Protein AF-A0A3P6PFR0-F1 (afdb_monomer_lite)

Sequence (116 aa):
MKYTEALLLDELKSSHPIEVEVNNAQEVEEILDAVSYQKGSCVIRMLHDYMGASVSLFQAGLKVYFEKFKYSNARTEDLWAALETTGIVPMDEADRLSRVLCSSHSHTRRKLQHWC

pLDDT: mean 75.74, std 18.88, range [23.94, 96.12]

InterPro domains:
  IPR014782 Peptidase M1, membrane alanine aminopeptidase [PF01433] (4-85)
  IPR027268 Peptidase M4/M1, CTD superfamily [G3DSA:1.10.390.10] (1-115)
  IPR050344 Peptidase M1 family aminopeptidases [PTHR11533] (3-104)

Secondary structure (DSSP, 8-state):
---HHHHHHHTSTT---SS----STTHHHHHSSHIIIIIHHHHHHHHHHHT-S-HHHHHHHHHHHHHHHTTS---HHHHHHHHHTTS---HHHHHHHHHHHS-S--------S---

Organism: Taenia asiatica (NCBI:txid60517)

Radius of gyration: 15.76 Å; chains: 1; bounding box: 35×45×36 Å

Structure (mmCIF, N/CA/C/O backbone):
data_AF-A0A3P6PFR0-F1
#
_entry.id   AF-A0A3P6PFR0-F1
#
loop_
_atom_site.group_PDB
_atom_site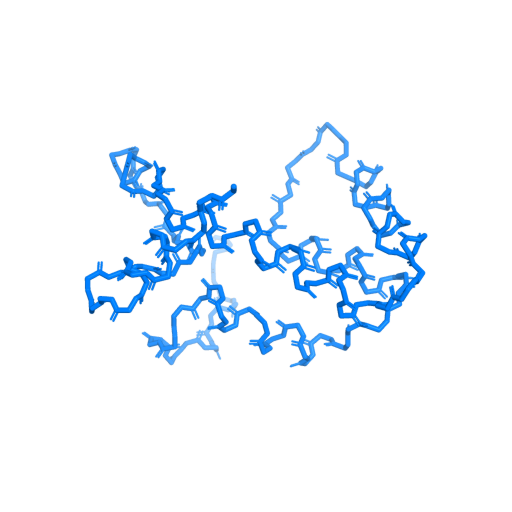.id
_atom_site.type_symbol
_atom_site.label_atom_id
_atom_site.label_alt_id
_atom_site.label_comp_id
_atom_site.label_asym_id
_atom_site.label_entity_id
_atom_site.label_seq_id
_atom_site.pdbx_PDB_ins_code
_atom_site.Cartn_x
_atom_site.Cartn_y
_atom_site.Cartn_z
_atom_site.occupancy
_atom_site.B_iso_or_equiv
_atom_site.auth_seq_id
_atom_site.auth_comp_id
_atom_site.auth_asym_id
_atom_site.auth_atom_id
_atom_site.pdbx_PDB_model_num
ATOM 1 N N . MET A 1 1 ? -0.381 -19.235 7.510 1.00 50.03 1 MET A N 1
ATOM 2 C CA . MET A 1 1 ? -0.677 -17.865 7.039 1.00 50.03 1 MET A CA 1
ATOM 3 C C . MET A 1 1 ? -2.124 -17.565 7.423 1.00 50.03 1 MET A C 1
ATOM 5 O O . MET A 1 1 ? -2.992 -18.331 7.030 1.00 50.03 1 MET A O 1
ATOM 9 N N . LYS A 1 2 ? -2.368 -16.589 8.307 1.00 62.19 2 LYS A N 1
ATOM 10 C CA . LYS A 1 2 ? -3.688 -16.297 8.899 1.00 62.19 2 LYS A CA 1
ATOM 11 C C . LYS A 1 2 ? -4.305 -15.087 8.175 1.00 62.19 2 LYS A C 1
ATOM 13 O O . LYS A 1 2 ? -4.008 -13.972 8.560 1.00 62.19 2 LYS A O 1
ATOM 18 N N . TYR A 1 3 ? -5.079 -15.292 7.106 1.00 68.19 3 TYR A N 1
ATOM 19 C CA . TYR A 1 3 ? -5.824 -14.202 6.426 1.00 68.19 3 TYR A CA 1
ATOM 20 C C . TYR A 1 3 ? -7.320 -14.209 6.764 1.00 68.19 3 TYR A C 1
ATOM 22 O O . TYR A 1 3 ? -8.064 -13.313 6.381 1.00 68.19 3 TYR A O 1
ATOM 30 N N . THR A 1 4 ? -7.773 -15.262 7.443 1.00 78.56 4 THR A N 1
ATOM 31 C CA . THR A 1 4 ? -9.165 -15.461 7.846 1.00 78.56 4 THR A CA 1
ATOM 32 C C . THR A 1 4 ? -9.644 -14.396 8.820 1.00 78.56 4 THR A C 1
ATOM 34 O O . THR A 1 4 ? -10.813 -14.051 8.795 1.00 78.56 4 THR A O 1
ATOM 37 N N . GLU A 1 5 ? -8.755 -13.849 9.645 1.00 86.12 5 GLU A N 1
ATOM 38 C CA . GLU A 1 5 ? -9.087 -12.796 10.606 1.00 86.12 5 GLU A CA 1
ATOM 39 C C . GLU A 1 5 ? -9.525 -11.506 9.907 1.00 86.12 5 GLU A C 1
ATOM 41 O O . GLU A 1 5 ? -10.609 -11.009 10.192 1.00 86.12 5 GLU A O 1
ATOM 46 N N . ALA A 1 6 ? -8.761 -11.018 8.926 1.00 86.44 6 ALA A N 1
ATOM 47 C CA . ALA A 1 6 ? -9.174 -9.840 8.167 1.00 86.44 6 ALA A CA 1
ATOM 48 C C . ALA A 1 6 ? -10.447 -10.053 7.349 1.00 86.44 6 ALA A C 1
ATOM 50 O O . ALA A 1 6 ? -11.229 -9.123 7.233 1.00 86.44 6 ALA A O 1
ATOM 51 N N . LEU A 1 7 ? -10.699 -11.257 6.825 1.00 86.94 7 LEU A N 1
ATOM 52 C CA . LEU A 1 7 ? -11.972 -11.546 6.152 1.00 86.94 7 LEU A CA 1
ATOM 53 C C . LEU A 1 7 ? -13.164 -11.454 7.117 1.00 86.94 7 LEU A C 1
ATOM 55 O O . LEU A 1 7 ? -14.197 -10.906 6.750 1.00 86.94 7 LEU A O 1
ATOM 59 N N . LEU A 1 8 ? -13.010 -11.956 8.347 1.00 89.19 8 LEU A N 1
ATOM 60 C CA . LEU A 1 8 ? -14.055 -11.884 9.372 1.00 89.19 8 LEU A CA 1
ATOM 61 C C . LEU A 1 8 ? -14.285 -10.451 9.865 1.00 89.19 8 LEU A C 1
ATOM 63 O O . LEU A 1 8 ? -15.426 -10.063 10.093 1.00 89.19 8 LEU A O 1
ATOM 67 N N . LEU A 1 9 ? -13.216 -9.667 10.032 1.00 87.81 9 LEU A N 1
ATOM 68 C CA . LEU A 1 9 ? -13.319 -8.261 10.428 1.00 87.81 9 LEU A CA 1
ATOM 69 C C . LEU A 1 9 ? -13.926 -7.404 9.315 1.00 87.81 9 LEU A C 1
ATOM 71 O O . LEU A 1 9 ? -14.757 -6.546 9.600 1.00 87.81 9 LEU A O 1
ATOM 75 N N . ASP A 1 10 ? -13.569 -7.674 8.058 1.00 88.38 10 ASP A N 1
ATOM 76 C CA . ASP A 1 10 ? -14.049 -6.919 6.900 1.00 88.38 10 ASP A CA 1
ATOM 77 C C . ASP A 1 10 ? -15.534 -7.158 6.583 1.00 88.38 10 ASP A C 1
ATOM 79 O O . ASP A 1 10 ? -16.186 -6.297 5.997 1.00 88.38 10 ASP A O 1
ATOM 83 N N . GLU A 1 11 ? -16.099 -8.295 7.004 1.00 88.81 11 GLU A N 1
ATOM 84 C CA . GLU A 1 11 ? -17.539 -8.574 6.892 1.00 88.81 11 GLU A CA 1
ATOM 85 C C . GLU A 1 11 ? -18.390 -7.684 7.823 1.00 88.81 11 GLU A C 1
ATOM 87 O O . GLU A 1 11 ? -19.580 -7.456 7.575 1.00 88.81 11 GLU A O 1
ATOM 92 N N . LEU A 1 12 ? -17.808 -7.156 8.905 1.00 88.31 12 LEU A N 1
ATOM 93 C CA . LEU A 1 12 ? -18.542 -6.361 9.887 1.00 88.31 12 LEU A CA 1
ATOM 94 C C . LEU A 1 12 ? -18.889 -4.970 9.343 1.00 88.31 12 LEU A C 1
ATOM 96 O O . LEU A 1 12 ? -18.078 -4.286 8.729 1.00 88.31 12 LEU A O 1
ATOM 100 N N . LYS A 1 13 ? -20.082 -4.469 9.692 1.00 86.38 13 LYS A N 1
ATOM 101 C CA . LYS A 1 13 ? -20.497 -3.086 9.372 1.00 86.38 13 LYS A CA 1
ATOM 102 C C . LYS A 1 13 ? -19.626 -2.011 10.027 1.00 86.38 13 LYS A C 1
ATOM 104 O O . LYS A 1 13 ? -19.684 -0.860 9.615 1.00 86.38 13 LYS A O 1
ATOM 109 N N . SER A 1 14 ? -18.898 -2.381 11.075 1.00 86.44 14 SER A N 1
ATOM 110 C CA . SER A 1 14 ? -17.935 -1.528 11.769 1.00 86.44 14 SER A CA 1
ATOM 111 C C . SER A 1 14 ? -16.547 -1.545 11.125 1.00 86.44 14 SER A C 1
ATOM 113 O O . SER A 1 14 ? -15.656 -0.887 11.648 1.00 86.44 14 SER A O 1
ATOM 115 N N . SER A 1 15 ? -16.345 -2.314 10.047 1.00 88.75 15 SER A N 1
ATOM 116 C CA . SER A 1 15 ? -15.110 -2.285 9.263 1.00 88.75 15 SER A CA 1
ATOM 117 C C . SER A 1 15 ? -14.899 -0.911 8.615 1.00 88.75 15 SER A C 1
ATOM 119 O O . SER A 1 15 ? -15.817 -0.091 8.520 1.00 88.75 15 SER A O 1
ATOM 121 N N . HIS A 1 16 ? -13.688 -0.685 8.119 1.00 87.75 16 HIS A N 1
ATOM 122 C CA . HIS A 1 16 ? -13.300 0.510 7.386 1.00 87.75 16 HIS A CA 1
ATOM 123 C C . HIS A 1 16 ? -12.671 0.148 6.025 1.00 87.75 16 HIS A C 1
ATOM 125 O O . HIS A 1 16 ? -12.220 -0.982 5.811 1.00 87.75 16 HIS A O 1
ATOM 131 N N . PRO A 1 17 ? -12.647 1.086 5.061 1.00 87.50 17 PRO A N 1
ATOM 132 C CA . PRO A 1 17 ? -11.865 0.907 3.842 1.00 87.50 17 PRO A CA 1
ATOM 133 C C . PRO A 1 17 ? -10.367 0.770 4.139 1.00 87.50 17 PRO A C 1
ATOM 135 O O . PRO A 1 17 ? -9.893 1.280 5.142 1.00 87.50 17 PRO A O 1
ATOM 138 N N . ILE A 1 18 ? -9.597 0.148 3.245 1.00 87.06 18 ILE A N 1
ATOM 139 C CA . ILE A 1 18 ? -8.129 0.087 3.387 1.00 87.06 18 ILE A CA 1
ATOM 140 C C . ILE A 1 18 ? -7.509 1.485 3.240 1.00 87.06 18 ILE A C 1
ATOM 142 O O . ILE A 1 18 ? -6.541 1.806 3.922 1.00 87.06 18 ILE A O 1
ATOM 146 N N . GLU A 1 19 ? -8.060 2.318 2.354 1.00 85.44 19 GLU A N 1
ATOM 147 C CA . GLU A 1 19 ? -7.646 3.713 2.195 1.00 85.44 19 GLU A CA 1
ATOM 148 C C . GLU A 1 19 ? -8.585 4.627 2.990 1.00 85.44 19 GLU A C 1
ATOM 150 O O . GLU A 1 19 ? -9.772 4.739 2.677 1.00 85.44 19 GLU A O 1
ATOM 155 N N . VAL A 1 20 ? -8.050 5.265 4.034 1.00 86.25 20 VAL A N 1
ATOM 156 C CA . VAL A 1 20 ? -8.792 6.142 4.949 1.00 86.25 20 VAL A CA 1
ATOM 157 C C . VAL A 1 20 ? -8.096 7.497 5.025 1.00 86.25 20 VAL A C 1
ATOM 159 O O . VAL A 1 20 ? -6.875 7.569 5.170 1.00 86.25 20 VAL A O 1
ATOM 162 N N . GLU A 1 21 ? -8.872 8.577 4.940 1.00 85.75 21 GLU A N 1
ATOM 163 C CA . GLU A 1 21 ? -8.372 9.924 5.214 1.00 85.75 21 GLU A CA 1
ATOM 164 C C . GLU A 1 21 ? -8.139 10.092 6.719 1.00 85.75 21 GLU A C 1
ATOM 166 O O . GLU A 1 21 ? -9.070 9.978 7.513 1.00 85.75 21 GLU A O 1
ATOM 171 N N . VAL A 1 22 ? -6.895 10.383 7.098 1.00 85.44 22 VAL A N 1
ATOM 172 C CA . VAL A 1 22 ? -6.493 10.619 8.488 1.00 85.44 22 VAL A CA 1
ATOM 173 C C . VAL A 1 22 ? -6.372 12.118 8.715 1.00 85.44 22 VAL A C 1
ATOM 175 O O . VAL A 1 22 ? -5.522 12.777 8.113 1.00 85.44 22 VAL A O 1
ATOM 178 N N . ASN A 1 23 ? -7.202 12.658 9.600 1.00 86.81 23 ASN A N 1
ATOM 179 C CA . ASN A 1 23 ? -7.191 14.078 9.950 1.00 86.81 23 ASN A CA 1
ATOM 180 C C . ASN A 1 23 ? -6.386 14.339 11.225 1.00 86.81 23 ASN A C 1
ATOM 182 O O . ASN A 1 23 ? -5.795 15.408 11.380 1.00 86.81 23 ASN A O 1
ATOM 186 N N . ASN A 1 24 ? -6.340 13.354 12.127 1.00 87.50 24 ASN A N 1
ATOM 187 C CA . ASN A 1 24 ? -5.745 13.484 13.453 1.00 87.50 24 ASN A CA 1
ATOM 188 C C . ASN A 1 24 ? -4.791 12.323 13.756 1.00 87.50 24 ASN A C 1
ATOM 190 O O . ASN A 1 24 ? -5.019 11.191 13.344 1.00 87.50 24 ASN A O 1
ATOM 194 N N . ALA A 1 25 ? -3.747 12.569 14.554 1.00 84.81 25 ALA A N 1
ATOM 195 C CA . ALA A 1 25 ? -2.746 11.545 14.880 1.00 84.81 25 ALA A CA 1
ATOM 196 C C . ALA A 1 25 ? -3.323 10.322 15.620 1.00 84.81 25 ALA A C 1
ATOM 198 O O . ALA A 1 25 ? -2.777 9.232 15.507 1.00 84.81 25 ALA A O 1
ATOM 199 N N . GLN A 1 26 ? -4.427 10.488 16.352 1.00 84.56 26 GLN A N 1
ATOM 200 C CA . GLN A 1 26 ? -5.084 9.397 17.074 1.00 84.56 26 GLN A CA 1
ATOM 201 C C . GLN A 1 26 ? -5.757 8.387 16.130 1.00 84.56 26 GLN A C 1
ATOM 203 O O . GLN A 1 26 ? -5.736 7.192 16.400 1.00 84.56 26 GLN A O 1
ATOM 208 N N . GLU A 1 27 ? -6.277 8.845 14.988 1.00 83.00 27 GLU A N 1
ATOM 209 C CA . GLU A 1 27 ? -6.903 7.984 13.970 1.00 83.00 27 GLU A CA 1
ATOM 210 C C . GLU A 1 27 ? -5.876 7.031 13.328 1.00 83.00 27 GLU A C 1
ATOM 212 O O . GLU A 1 27 ? -6.240 5.982 12.803 1.00 83.00 27 GLU A O 1
ATOM 217 N N . VAL A 1 28 ? -4.575 7.347 13.422 1.00 84.25 28 VAL A N 1
ATOM 218 C CA . VAL A 1 28 ? -3.497 6.462 12.952 1.00 84.25 28 VAL A CA 1
ATOM 219 C C . VAL A 1 28 ? -3.500 5.138 13.714 1.00 84.25 28 VAL A C 1
ATOM 221 O O . VAL A 1 28 ? -3.283 4.092 13.114 1.00 84.25 28 VAL A O 1
ATOM 224 N N . GLU A 1 29 ? -3.757 5.154 15.023 1.00 85.69 29 GLU A N 1
ATOM 225 C CA . GLU A 1 29 ? -3.777 3.923 15.823 1.00 85.69 29 GLU A CA 1
ATOM 226 C C . GLU A 1 29 ? -4.940 3.005 15.428 1.00 85.69 29 GLU A C 1
ATOM 228 O O . GLU A 1 29 ? -4.814 1.786 15.515 1.00 85.69 29 GLU A O 1
ATOM 233 N N . GLU A 1 30 ? -6.041 3.580 14.939 1.00 83.31 30 GLU A N 1
ATOM 234 C CA . GLU A 1 30 ? -7.232 2.840 14.515 1.00 83.31 30 GLU A CA 1
ATOM 235 C C . GLU A 1 30 ? -7.026 2.137 13.168 1.00 83.31 30 GLU A C 1
ATOM 237 O O . GLU A 1 30 ? -7.497 1.017 12.988 1.00 83.31 30 GLU A O 1
ATOM 242 N N . ILE A 1 31 ? -6.280 2.748 12.241 1.00 86.44 31 ILE A N 1
ATOM 243 C CA . ILE A 1 31 ? -6.006 2.160 10.919 1.00 86.44 31 ILE A CA 1
ATOM 244 C C . ILE A 1 31 ? -4.849 1.150 10.927 1.00 86.44 31 ILE A C 1
ATOM 246 O O . ILE A 1 31 ? -4.656 0.432 9.945 1.00 86.44 31 ILE A O 1
ATOM 250 N N . LEU A 1 32 ? -4.046 1.086 11.994 1.00 87.38 32 LEU A N 1
ATOM 251 C CA . LEU A 1 32 ? -2.923 0.147 12.130 1.00 87.38 32 LEU A CA 1
ATOM 252 C C . LEU A 1 32 ? -3.396 -1.238 12.599 1.00 87.38 32 LEU A C 1
ATOM 254 O O . LEU A 1 32 ? -2.930 -1.776 13.604 1.00 87.38 32 LEU A O 1
ATOM 258 N N . ASP A 1 33 ? -4.319 -1.831 11.849 1.00 88.06 33 ASP A N 1
ATOM 259 C CA . ASP A 1 33 ? -5.061 -3.019 12.248 1.00 88.06 33 ASP A CA 1
ATOM 260 C C . ASP A 1 33 ? -4.878 -4.210 11.278 1.00 88.06 33 ASP A C 1
ATOM 262 O O . ASP A 1 33 ? -4.104 -4.188 10.311 1.00 88.06 33 ASP A O 1
ATOM 266 N N . ALA A 1 34 ? -5.584 -5.310 11.555 1.00 85.94 34 ALA A N 1
ATOM 267 C CA . ALA A 1 34 ? -5.525 -6.503 10.718 1.00 85.94 34 ALA A CA 1
ATOM 268 C C . ALA A 1 34 ? -6.153 -6.285 9.331 1.00 85.94 34 ALA A C 1
ATOM 270 O O . ALA A 1 34 ? -5.682 -6.908 8.373 1.00 85.94 34 ALA A O 1
ATOM 271 N N . VAL A 1 35 ? -7.163 -5.416 9.190 1.00 87.00 35 VAL A N 1
ATOM 272 C CA . VAL A 1 35 ? -7.765 -5.097 7.889 1.00 87.00 35 VAL A CA 1
ATOM 273 C C . VAL A 1 35 ? -6.717 -4.436 6.995 1.00 87.00 35 VAL A C 1
ATOM 275 O O . VAL A 1 35 ? -6.410 -4.979 5.932 1.00 87.00 35 VAL A O 1
ATOM 278 N N . SER A 1 36 ? -6.066 -3.361 7.438 1.00 89.19 36 SER A N 1
ATOM 279 C CA . SER A 1 36 ? -5.065 -2.644 6.636 1.00 89.19 36 SER A CA 1
ATOM 280 C C . SER A 1 36 ? -3.918 -3.540 6.162 1.00 89.19 36 SER A C 1
ATOM 282 O O . SER A 1 36 ? -3.579 -3.557 4.975 1.00 89.19 36 SER A O 1
ATOM 284 N N . TYR A 1 37 ? -3.345 -4.354 7.052 1.00 89.56 37 TYR A N 1
ATOM 285 C CA . TYR A 1 37 ? -2.184 -5.174 6.698 1.00 89.56 37 TYR A CA 1
ATOM 286 C C . TYR A 1 37 ? -2.550 -6.496 6.015 1.00 89.56 37 TYR A C 1
ATOM 288 O O . TYR A 1 37 ? -1.980 -6.836 4.973 1.00 89.56 37 TYR A O 1
ATOM 296 N N . GLN A 1 38 ? -3.482 -7.279 6.569 1.00 90.81 38 GLN A N 1
ATOM 297 C CA . GLN A 1 38 ? -3.772 -8.609 6.026 1.00 90.81 38 GLN A CA 1
ATOM 298 C C . GLN A 1 38 ? -4.654 -8.518 4.773 1.00 90.81 38 GLN A C 1
ATOM 300 O O . GLN A 1 38 ? -4.308 -9.148 3.767 1.00 90.81 38 GLN A O 1
ATOM 305 N N . LYS A 1 39 ? -5.733 -7.714 4.776 1.00 88.12 39 LYS A N 1
ATOM 306 C CA . LYS A 1 39 ? -6.567 -7.506 3.574 1.00 88.12 39 LYS A CA 1
ATOM 307 C C . LYS A 1 39 ? -5.749 -6.815 2.484 1.00 88.12 39 LYS A C 1
ATOM 309 O O . LYS A 1 39 ? -5.742 -7.295 1.352 1.00 88.12 39 LYS A O 1
ATOM 314 N N . GLY A 1 40 ? -4.970 -5.787 2.840 1.00 88.12 40 GLY A N 1
ATOM 315 C CA . GLY A 1 40 ? -4.045 -5.112 1.924 1.00 88.12 40 GLY A CA 1
ATOM 316 C C . GLY A 1 40 ? -3.055 -6.075 1.257 1.00 88.12 40 GLY A C 1
ATOM 317 O O . GLY A 1 40 ? -2.937 -6.099 0.032 1.00 88.12 40 GLY A O 1
ATOM 318 N N . SER A 1 41 ? -2.419 -6.965 2.030 1.00 88.94 41 SER A N 1
ATOM 319 C CA . SER A 1 41 ? -1.516 -7.987 1.473 1.00 88.94 41 SER A CA 1
ATOM 320 C C . SER A 1 41 ? -2.220 -8.966 0.523 1.00 88.94 41 SER A C 1
ATOM 322 O O . SER A 1 41 ? -1.639 -9.398 -0.475 1.00 88.94 41 SER A O 1
ATOM 324 N N . CYS A 1 42 ? -3.486 -9.298 0.798 1.00 88.12 42 CYS A N 1
ATOM 325 C CA . CYS A 1 42 ? -4.287 -10.142 -0.081 1.00 88.12 42 CYS A CA 1
ATOM 326 C C . CYS A 1 42 ? -4.615 -9.421 -1.388 1.00 88.12 42 CYS A C 1
ATOM 328 O O . CYS A 1 42 ? -4.513 -10.046 -2.438 1.00 88.12 42 CYS A O 1
ATOM 330 N N . VAL A 1 43 ? -4.933 -8.124 -1.347 1.00 86.38 43 VAL A N 1
ATOM 331 C CA . VAL A 1 43 ? -5.155 -7.312 -2.554 1.00 86.38 43 VAL A CA 1
ATOM 332 C C . VAL A 1 43 ? -3.894 -7.238 -3.410 1.00 86.38 43 VAL A C 1
ATOM 334 O O . VAL A 1 43 ? -3.973 -7.482 -4.609 1.00 86.38 43 VAL A O 1
ATOM 337 N N . ILE A 1 44 ? -2.723 -7.011 -2.810 1.00 87.69 44 ILE A N 1
ATOM 338 C CA . ILE A 1 44 ? -1.440 -7.011 -3.537 1.00 87.69 44 ILE A CA 1
ATOM 339 C C . ILE A 1 44 ? -1.173 -8.372 -4.190 1.00 87.69 44 ILE A C 1
ATOM 341 O O . ILE A 1 44 ? -0.737 -8.437 -5.338 1.00 87.69 44 ILE A O 1
ATOM 345 N N . ARG A 1 45 ? -1.463 -9.473 -3.490 1.00 86.69 45 ARG A N 1
ATOM 346 C CA . ARG A 1 45 ? -1.323 -10.820 -4.056 1.00 86.69 45 ARG A CA 1
ATOM 347 C C . ARG A 1 45 ? -2.315 -11.078 -5.191 1.00 86.69 45 ARG A C 1
ATOM 349 O O . ARG A 1 45 ? -1.918 -11.618 -6.214 1.00 86.69 45 ARG A O 1
ATOM 356 N N . MET A 1 46 ? -3.572 -10.660 -5.042 1.00 85.50 46 MET A N 1
ATOM 357 C CA . MET A 1 46 ? -4.566 -10.751 -6.115 1.00 85.50 46 MET A CA 1
ATOM 358 C C . MET A 1 46 ? -4.142 -9.937 -7.338 1.00 85.50 46 MET A C 1
ATOM 360 O O . MET A 1 46 ? -4.296 -10.419 -8.450 1.00 85.50 46 MET A O 1
ATOM 364 N N . LEU A 1 47 ? -3.572 -8.745 -7.143 1.00 83.25 47 LEU A N 1
ATOM 365 C CA . LEU A 1 47 ? -3.020 -7.916 -8.217 1.00 83.25 47 LEU A CA 1
ATOM 366 C C . LEU A 1 47 ? -1.870 -8.606 -8.943 1.00 83.25 47 LEU A C 1
ATOM 368 O O . LEU A 1 47 ? -1.864 -8.667 -10.169 1.00 83.25 47 LEU A O 1
ATOM 372 N N . HIS A 1 48 ? -0.921 -9.151 -8.185 1.00 83.31 48 HIS A N 1
ATOM 373 C CA . HIS A 1 48 ? 0.185 -9.921 -8.737 1.00 83.31 48 HIS A CA 1
ATOM 374 C C . HIS A 1 48 ? -0.318 -11.093 -9.594 1.00 83.31 48 HIS A C 1
ATOM 376 O O . HIS A 1 48 ? 0.142 -11.271 -10.718 1.00 83.31 48 HIS A O 1
ATOM 382 N N . ASP A 1 49 ? -1.289 -11.858 -9.089 1.00 83.62 49 ASP A N 1
ATOM 383 C CA . ASP A 1 49 ? -1.850 -13.007 -9.803 1.00 83.62 49 ASP A CA 1
ATOM 384 C C . ASP A 1 49 ? -2.704 -12.570 -11.012 1.00 83.62 49 ASP A C 1
ATOM 386 O O . ASP A 1 49 ? -2.697 -13.233 -12.051 1.00 83.62 49 ASP A O 1
ATOM 390 N N . TYR A 1 50 ? -3.396 -11.429 -10.908 1.00 79.12 50 TYR A N 1
ATOM 391 C CA . TYR A 1 50 ? -4.215 -10.841 -11.973 1.00 79.12 50 TYR A CA 1
ATOM 392 C C . TYR A 1 50 ? -3.382 -10.374 -13.168 1.00 79.12 50 TYR A C 1
ATOM 394 O O . TYR A 1 50 ? -3.758 -10.615 -14.313 1.00 79.12 50 TYR A O 1
ATOM 402 N N . MET A 1 51 ? -2.215 -9.773 -12.918 1.00 76.75 51 MET A N 1
ATOM 403 C CA . MET A 1 51 ? -1.278 -9.350 -13.968 1.00 76.75 51 MET A CA 1
ATOM 404 C C . MET A 1 51 ? -0.631 -10.535 -14.723 1.00 76.75 51 MET A C 1
ATOM 406 O O . MET A 1 51 ? 0.115 -10.332 -15.684 1.00 76.75 51 MET A O 1
ATOM 410 N N . GLY A 1 52 ? -0.963 -11.777 -14.347 1.00 66.81 52 GLY A N 1
ATOM 411 C CA . GLY A 1 52 ? -0.604 -13.005 -15.050 1.00 66.81 52 GLY A CA 1
ATOM 412 C C . GLY A 1 52 ? 0.767 -13.567 -14.665 1.00 66.81 52 GLY A C 1
ATOM 413 O O . GLY A 1 52 ? 1.555 -12.943 -13.963 1.00 66.81 52 GLY A O 1
ATOM 414 N N . ALA A 1 53 ? 1.078 -14.771 -15.166 1.00 54.88 53 ALA A N 1
ATOM 415 C CA . ALA A 1 53 ? 2.271 -15.572 -14.828 1.00 54.88 53 ALA A CA 1
ATOM 416 C C . ALA A 1 53 ? 3.639 -14.891 -15.080 1.00 54.88 53 ALA A C 1
ATOM 418 O O . ALA A 1 53 ? 4.689 -15.436 -14.731 1.00 54.88 53 ALA A O 1
ATOM 419 N N . SER A 1 54 ? 3.643 -13.701 -15.674 1.00 60.19 54 SER A N 1
ATOM 420 C CA . SER A 1 54 ? 4.820 -12.867 -15.871 1.00 60.19 54 SER A CA 1
ATOM 421 C C . SER A 1 54 ? 5.064 -12.017 -14.624 1.00 60.19 54 SER A C 1
ATOM 423 O O . SER A 1 54 ? 4.859 -10.805 -14.640 1.00 60.19 54 SER A O 1
ATOM 425 N N . VAL A 1 55 ? 5.578 -12.645 -13.558 1.00 62.94 55 VAL A N 1
ATOM 426 C CA . VAL A 1 55 ? 6.112 -11.976 -12.347 1.00 62.94 55 VAL A CA 1
ATOM 427 C C . VAL A 1 55 ? 6.994 -10.764 -12.711 1.00 62.94 55 VAL A C 1
ATOM 429 O O . VAL A 1 55 ? 7.051 -9.769 -11.989 1.00 62.94 55 VAL A O 1
ATOM 432 N N . SER A 1 56 ? 7.645 -10.823 -13.877 1.00 76.00 56 SER A N 1
ATOM 433 C CA . SER A 1 56 ? 8.461 -9.759 -14.455 1.00 76.00 56 SER A CA 1
ATOM 434 C C . SER A 1 56 ? 7.723 -8.441 -14.714 1.00 76.00 56 SER A C 1
ATOM 436 O O . SER A 1 56 ? 8.355 -7.400 -14.570 1.00 76.00 56 SER A O 1
ATOM 438 N N . LEU A 1 57 ? 6.430 -8.439 -15.066 1.00 83.94 57 LEU A N 1
ATOM 439 C CA . LEU A 1 57 ? 5.683 -7.203 -15.350 1.00 83.94 57 LEU A CA 1
ATOM 440 C C . LEU A 1 57 ? 5.363 -6.445 -14.063 1.00 83.94 57 LEU A C 1
ATOM 442 O O . LEU A 1 57 ? 5.691 -5.268 -13.947 1.00 83.94 57 LEU A O 1
ATOM 446 N N . PHE A 1 58 ? 4.828 -7.142 -13.057 1.00 84.75 58 PHE A N 1
ATOM 447 C CA . PHE A 1 58 ? 4.577 -6.555 -11.740 1.00 84.75 58 PHE A CA 1
ATOM 448 C C . PHE A 1 58 ? 5.871 -6.011 -11.116 1.00 84.75 58 PHE A C 1
ATOM 450 O O . PHE A 1 58 ? 5.922 -4.873 -10.651 1.00 84.75 58 PHE A O 1
ATOM 457 N N . GLN A 1 59 ? 6.960 -6.785 -11.176 1.00 88.44 59 GLN A N 1
ATOM 458 C CA . GLN A 1 59 ? 8.271 -6.338 -10.699 1.00 88.44 59 GLN A CA 1
ATOM 459 C C . GLN A 1 59 ? 8.828 -5.154 -11.499 1.00 88.44 59 GLN A C 1
ATOM 461 O O . GLN A 1 59 ? 9.436 -4.258 -10.912 1.00 88.44 59 GLN A O 1
ATOM 466 N N . ALA A 1 60 ? 8.629 -5.121 -12.820 1.00 89.12 60 ALA A N 1
ATOM 467 C CA . ALA A 1 60 ? 9.030 -3.987 -13.644 1.00 89.12 60 ALA A CA 1
ATOM 468 C C . ALA A 1 60 ? 8.259 -2.717 -13.256 1.00 89.12 60 ALA A C 1
ATOM 470 O O . ALA A 1 60 ? 8.880 -1.665 -13.109 1.00 89.12 60 ALA A O 1
ATOM 471 N N . GLY A 1 61 ? 6.947 -2.812 -13.019 1.00 89.50 61 GLY A N 1
ATOM 472 C CA . GLY A 1 61 ? 6.129 -1.679 -12.582 1.00 89.50 61 GLY A CA 1
ATOM 473 C C . GLY A 1 61 ? 6.546 -1.164 -11.204 1.00 89.50 61 GLY A C 1
ATOM 474 O O . GLY A 1 61 ? 6.720 0.040 -11.018 1.00 89.50 61 GLY A O 1
ATOM 475 N N . LEU A 1 62 ? 6.845 -2.068 -10.264 1.00 91.50 62 LEU A N 1
ATOM 476 C CA . LEU A 1 62 ? 7.426 -1.695 -8.969 1.00 91.50 62 LEU A CA 1
ATOM 477 C C . LEU A 1 62 ? 8.790 -1.015 -9.116 1.00 91.50 62 LEU A C 1
ATOM 479 O O . LEU A 1 62 ? 9.069 -0.037 -8.426 1.00 91.50 62 LEU A O 1
ATOM 483 N N . LYS A 1 63 ? 9.643 -1.493 -10.026 1.00 93.31 63 LYS A N 1
ATOM 484 C CA . LYS A 1 63 ? 10.933 -0.852 -10.302 1.00 93.31 63 LYS A CA 1
ATOM 485 C C . LYS A 1 63 ? 10.743 0.577 -10.817 1.00 93.31 63 LYS A C 1
ATOM 487 O O . LYS A 1 63 ? 11.444 1.475 -10.360 1.00 93.31 63 LYS A O 1
ATOM 492 N N . VAL A 1 64 ? 9.791 0.795 -11.726 1.00 92.88 64 VAL A N 1
ATOM 493 C CA . VAL A 1 64 ? 9.438 2.135 -12.223 1.00 92.88 64 VAL A CA 1
ATOM 494 C C . VAL A 1 64 ? 8.948 3.025 -11.081 1.00 92.88 64 VAL A C 1
ATOM 496 O O . VAL A 1 64 ? 9.420 4.153 -10.949 1.00 92.88 64 VAL A O 1
ATOM 499 N N . TYR A 1 65 ? 8.059 2.511 -10.229 1.00 93.69 65 TYR A N 1
ATOM 500 C CA . TYR A 1 65 ? 7.551 3.225 -9.059 1.00 93.69 65 TYR A CA 1
ATOM 501 C C . TYR A 1 65 ? 8.686 3.666 -8.121 1.00 93.69 65 TYR A C 1
ATOM 503 O O . TYR A 1 65 ? 8.828 4.855 -7.834 1.00 93.69 65 TYR A O 1
ATOM 511 N N . PHE A 1 66 ? 9.549 2.738 -7.699 1.00 95.31 66 PHE A N 1
ATOM 512 C CA . PHE A 1 66 ? 10.636 3.053 -6.772 1.00 95.31 66 PHE A CA 1
ATOM 513 C C . PHE A 1 66 ? 11.675 4.004 -7.369 1.00 95.31 66 PHE A C 1
ATOM 515 O O . PHE A 1 66 ? 12.119 4.915 -6.678 1.00 95.31 66 PHE A O 1
ATOM 522 N N . GLU A 1 67 ? 12.047 3.850 -8.642 1.00 95.88 67 GLU A N 1
ATOM 523 C CA . GLU A 1 67 ? 12.990 4.777 -9.281 1.00 95.88 67 GLU A CA 1
ATOM 524 C C . GLU A 1 67 ? 12.414 6.188 -9.433 1.00 95.88 67 GLU A C 1
ATOM 526 O O . GLU A 1 67 ? 13.152 7.165 -9.292 1.00 95.88 67 GLU A O 1
ATOM 531 N N . LYS A 1 68 ? 11.106 6.307 -9.693 1.00 95.12 68 LYS A N 1
ATOM 532 C CA . LYS A 1 68 ? 10.424 7.597 -9.848 1.00 95.12 68 LYS A CA 1
ATOM 533 C C . LYS A 1 68 ? 10.275 8.341 -8.520 1.00 95.12 68 LYS A C 1
ATOM 535 O O . LYS A 1 68 ? 10.440 9.557 -8.496 1.00 95.12 68 LYS A O 1
ATOM 540 N N . PHE A 1 69 ? 9.981 7.626 -7.434 1.00 95.88 69 PHE A N 1
ATOM 541 C CA . PHE A 1 69 ? 9.686 8.221 -6.124 1.00 95.88 69 PHE A CA 1
ATOM 542 C C . PHE A 1 69 ? 10.804 8.061 -5.091 1.00 95.88 69 PHE A C 1
ATOM 544 O O . PHE A 1 69 ? 10.610 8.387 -3.919 1.00 95.88 69 PHE A O 1
ATOM 551 N N . LYS A 1 70 ? 11.997 7.604 -5.492 1.00 96.12 70 LYS A N 1
ATOM 552 C CA . LYS A 1 70 ? 13.145 7.544 -4.581 1.00 96.12 70 LYS A CA 1
ATOM 553 C C . LYS A 1 70 ? 13.404 8.914 -3.955 1.00 96.12 70 LYS A C 1
ATOM 555 O O . LYS A 1 70 ? 13.481 9.925 -4.651 1.00 96.12 70 LYS A O 1
ATOM 560 N N . TYR A 1 71 ? 13.557 8.925 -2.634 1.00 95.44 71 TYR A N 1
ATOM 561 C CA . TYR A 1 71 ? 13.786 10.136 -1.836 1.00 95.44 71 TYR A CA 1
ATOM 562 C C . TYR A 1 71 ? 12.657 11.184 -1.905 1.00 95.44 71 TYR A C 1
ATOM 564 O O . TYR A 1 71 ? 12.878 12.338 -1.545 1.00 95.44 71 TYR A O 1
ATOM 572 N N . SER A 1 72 ? 11.459 10.795 -2.346 1.00 95.38 72 SER A N 1
ATOM 573 C CA . SER A 1 72 ? 10.263 11.640 -2.386 1.00 95.38 72 SER A CA 1
ATOM 574 C C . SER A 1 72 ? 9.070 10.924 -1.741 1.00 95.38 72 SER A C 1
ATOM 576 O O . SER A 1 72 ? 9.170 9.774 -1.315 1.00 95.38 72 SER A O 1
ATOM 578 N N . ASN A 1 73 ? 7.935 11.617 -1.671 1.00 94.25 73 ASN A N 1
ATOM 579 C CA . ASN A 1 73 ? 6.656 11.057 -1.247 1.00 94.25 73 ASN A CA 1
ATOM 580 C C . ASN A 1 73 ? 5.858 10.569 -2.461 1.00 94.25 73 ASN A C 1
ATOM 582 O O . ASN A 1 73 ? 6.001 11.112 -3.558 1.00 94.25 73 ASN A O 1
ATOM 586 N N . ALA A 1 74 ? 4.992 9.586 -2.240 1.00 92.81 74 ALA A N 1
ATOM 587 C CA . ALA A 1 74 ? 4.100 9.017 -3.242 1.00 92.81 74 ALA A CA 1
ATOM 588 C C . ALA A 1 74 ? 2.716 8.769 -2.632 1.00 92.81 74 ALA A C 1
ATOM 590 O O . ALA A 1 74 ? 2.584 8.648 -1.411 1.00 92.81 74 ALA A O 1
ATOM 591 N N . ARG A 1 75 ? 1.695 8.699 -3.485 1.00 88.06 75 ARG A N 1
ATOM 592 C CA . ARG A 1 75 ? 0.308 8.386 -3.123 1.00 88.06 75 ARG A CA 1
ATOM 593 C C . ARG A 1 75 ? -0.144 7.074 -3.755 1.00 88.06 75 ARG A C 1
ATOM 595 O O . ARG A 1 75 ? 0.525 6.522 -4.626 1.00 88.06 75 ARG A O 1
ATOM 602 N N . THR A 1 76 ? -1.313 6.590 -3.347 1.00 86.00 76 THR A N 1
ATOM 603 C CA . THR A 1 76 ? -1.935 5.383 -3.906 1.00 86.00 76 THR A CA 1
ATOM 604 C C . THR A 1 76 ? -2.051 5.452 -5.436 1.00 86.00 76 THR A C 1
ATOM 606 O O . THR A 1 76 ? -1.747 4.474 -6.118 1.00 86.00 76 THR A O 1
ATOM 609 N N . GLU A 1 77 ? -2.413 6.612 -6.000 1.00 85.62 77 GLU A N 1
ATOM 610 C CA . GLU A 1 77 ? -2.563 6.794 -7.455 1.00 85.62 77 GLU A CA 1
ATOM 611 C C . GLU A 1 77 ? -1.245 6.624 -8.223 1.00 85.62 77 GLU A C 1
ATOM 613 O O . GLU A 1 77 ? -1.236 6.159 -9.364 1.00 85.62 77 GLU A O 1
ATOM 618 N N . ASP A 1 78 ? -0.121 6.960 -7.592 1.00 89.94 78 ASP A N 1
ATOM 619 C CA . ASP A 1 78 ? 1.201 6.874 -8.204 1.00 89.94 78 ASP A CA 1
ATOM 620 C C . ASP A 1 78 ? 1.641 5.424 -8.435 1.00 89.94 78 ASP A C 1
ATOM 622 O O . ASP A 1 78 ? 2.316 5.128 -9.427 1.00 89.94 78 ASP A O 1
ATOM 626 N N . LEU A 1 79 ? 1.245 4.515 -7.536 1.00 87.75 79 LEU A N 1
ATOM 627 C CA . LEU A 1 79 ? 1.493 3.082 -7.682 1.00 87.75 79 LEU A CA 1
ATOM 628 C C . LEU A 1 79 ? 0.715 2.521 -8.874 1.00 87.75 79 LEU A C 1
ATOM 630 O O . LEU A 1 79 ? 1.292 1.811 -9.699 1.00 87.75 79 LEU A O 1
ATOM 634 N N . TRP A 1 80 ? -0.566 2.876 -8.994 1.00 85.88 80 TRP A N 1
ATOM 635 C CA . TRP A 1 80 ? -1.402 2.463 -10.122 1.00 85.88 80 TRP A CA 1
ATOM 636 C C . TRP A 1 80 ? -0.821 2.949 -11.445 1.00 85.88 80 TRP A C 1
ATOM 638 O O . TRP A 1 80 ? -0.560 2.136 -12.330 1.00 85.88 80 TRP A O 1
ATOM 648 N N . ALA A 1 81 ? -0.494 4.240 -11.531 1.00 87.19 81 ALA A N 1
ATOM 649 C CA . ALA A 1 81 ? 0.113 4.823 -12.721 1.00 87.19 81 ALA A CA 1
ATOM 650 C C . ALA A 1 81 ? 1.434 4.135 -13.108 1.00 87.19 81 ALA A C 1
ATOM 652 O O . ALA A 1 81 ? 1.722 3.973 -14.291 1.00 87.19 81 ALA A O 1
ATOM 653 N N . ALA A 1 82 ? 2.250 3.712 -12.136 1.00 89.00 82 ALA A N 1
ATOM 654 C CA . ALA A 1 82 ? 3.489 2.990 -12.415 1.00 89.00 82 ALA A CA 1
ATOM 655 C C . ALA A 1 82 ? 3.237 1.573 -12.958 1.00 89.00 82 ALA A C 1
ATOM 657 O O . ALA A 1 82 ? 3.888 1.169 -13.924 1.00 89.00 82 ALA A O 1
ATOM 658 N N . LEU A 1 83 ? 2.283 0.833 -12.389 1.00 85.94 83 LEU A N 1
ATOM 659 C CA . LEU A 1 83 ? 1.919 -0.509 -12.860 1.00 85.94 83 LEU A CA 1
ATOM 660 C C . LEU A 1 83 ? 1.330 -0.473 -14.281 1.00 85.94 83 LEU A C 1
ATOM 662 O O . LEU A 1 83 ? 1.707 -1.301 -15.116 1.00 85.94 83 LEU A O 1
ATOM 666 N N . GLU A 1 84 ? 0.516 0.541 -14.595 1.00 84.19 84 GLU A N 1
ATOM 667 C CA . GLU A 1 84 ? -0.049 0.764 -15.935 1.00 84.19 84 GLU A CA 1
ATOM 668 C C . GLU A 1 84 ? 1.020 0.872 -17.028 1.00 84.19 84 GLU A C 1
ATOM 670 O O . GLU A 1 84 ? 0.821 0.369 -18.135 1.00 84.19 84 GLU A O 1
ATOM 675 N N . THR A 1 85 ? 2.185 1.460 -16.724 1.00 83.12 85 THR A N 1
ATOM 676 C CA . THR A 1 85 ? 3.278 1.591 -17.707 1.00 83.12 85 THR A CA 1
ATOM 677 C C . THR A 1 85 ? 3.854 0.253 -18.172 1.00 83.12 85 THR A C 1
ATOM 679 O O . THR A 1 85 ? 4.499 0.194 -19.219 1.00 83.12 85 THR A O 1
ATOM 682 N N . THR A 1 86 ? 3.634 -0.819 -17.406 1.00 78.38 86 THR A N 1
ATOM 683 C CA . THR A 1 86 ? 4.252 -2.131 -17.636 1.00 78.38 86 THR A CA 1
ATOM 684 C C . THR A 1 86 ? 3.288 -3.209 -18.124 1.00 78.38 86 THR A C 1
ATOM 686 O O . THR A 1 86 ? 3.752 -4.195 -18.691 1.00 78.38 86 THR A O 1
ATOM 689 N N . GLY A 1 87 ? 1.969 -3.015 -18.006 1.00 70.19 87 GLY A N 1
ATOM 690 C CA . GLY A 1 87 ? 0.977 -3.879 -18.655 1.00 70.19 87 GLY A CA 1
ATOM 691 C C . GLY A 1 87 ? -0.337 -4.058 -17.888 1.00 70.19 87 GLY A C 1
ATOM 692 O O . GLY A 1 87 ? -0.331 -4.308 -16.691 1.00 70.19 87 GLY A O 1
ATOM 693 N N . ILE A 1 88 ? -1.441 -3.951 -18.641 1.00 59.41 88 ILE A N 1
ATOM 694 C CA . ILE A 1 88 ? -2.853 -4.299 -18.366 1.00 59.41 88 ILE A CA 1
ATOM 695 C C . ILE A 1 88 ? -3.303 -4.189 -16.901 1.00 59.41 88 ILE A C 1
ATOM 697 O O . ILE A 1 88 ? -3.525 -5.183 -16.220 1.00 59.41 88 ILE A O 1
ATOM 701 N N . VAL A 1 89 ? -3.596 -2.958 -16.498 1.00 57.38 89 VAL A N 1
ATOM 702 C CA . VAL A 1 89 ? -4.894 -2.629 -15.899 1.00 57.38 89 VAL A CA 1
ATOM 703 C C . VAL A 1 89 ? -5.295 -1.301 -16.547 1.00 57.38 89 VAL A C 1
ATOM 705 O O . VAL A 1 89 ? -4.580 -0.326 -16.361 1.00 57.38 89 VAL A O 1
ATOM 708 N N . PRO A 1 90 ? -6.339 -1.208 -17.387 1.00 55.62 90 PRO A N 1
ATOM 709 C CA . PRO A 1 90 ? -6.866 0.100 -17.764 1.00 55.62 90 PRO A CA 1
ATOM 710 C C . PRO A 1 90 ? -7.285 0.828 -16.483 1.00 55.62 90 PRO A C 1
ATOM 712 O O . PRO A 1 90 ? -7.901 0.198 -15.626 1.00 55.62 90 PRO A O 1
ATOM 715 N N . MET A 1 91 ? -7.031 2.131 -16.357 1.00 54.44 91 MET A N 1
ATOM 716 C CA . MET A 1 91 ? -7.437 2.930 -15.187 1.00 54.44 91 MET A CA 1
ATOM 717 C C . MET A 1 91 ? -8.913 2.715 -14.778 1.00 54.44 91 MET A C 1
ATOM 719 O O . MET A 1 91 ? -9.253 2.819 -13.605 1.00 54.44 91 MET A O 1
ATOM 723 N N . ASP A 1 92 ? -9.794 2.357 -15.724 1.00 58.53 92 ASP A N 1
ATOM 724 C CA . ASP A 1 92 ? -11.207 1.998 -15.484 1.00 58.53 92 ASP A CA 1
ATOM 725 C C . ASP A 1 92 ? -11.397 0.700 -14.665 1.00 58.53 92 ASP A C 1
ATOM 727 O O . ASP A 1 92 ? -12.346 0.549 -13.900 1.00 58.53 92 ASP A O 1
ATOM 731 N N . GLU A 1 93 ? -10.471 -0.246 -14.779 1.00 55.0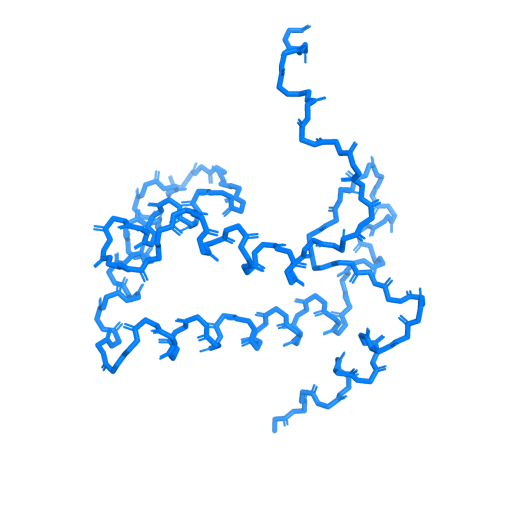0 93 GLU A N 1
ATOM 732 C CA . GLU A 1 93 ? -10.451 -1.495 -14.017 1.00 55.00 93 GLU A CA 1
ATOM 733 C C . GLU A 1 93 ? -9.650 -1.345 -12.711 1.00 55.00 93 GLU A C 1
ATOM 735 O O . G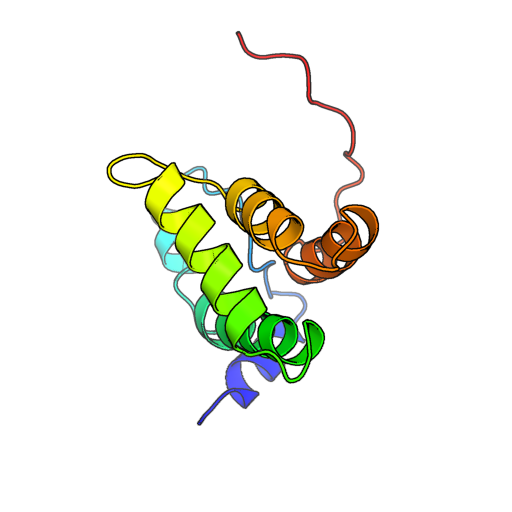LU A 1 93 ? -10.018 -1.924 -11.686 1.00 55.00 93 GLU A O 1
ATOM 740 N N . ALA A 1 94 ? -8.649 -0.457 -12.690 1.00 57.94 94 ALA A N 1
ATOM 741 C CA . ALA A 1 94 ? -8.033 0.017 -11.451 1.00 57.94 94 ALA A CA 1
ATOM 742 C C . ALA A 1 94 ? -9.060 0.766 -10.580 1.00 57.94 94 ALA A C 1
ATOM 744 O O . ALA A 1 94 ? -9.071 0.580 -9.367 1.00 57.94 94 ALA A O 1
ATOM 745 N N . ASP A 1 95 ? -10.006 1.499 -11.187 1.00 61.03 95 ASP A N 1
ATOM 746 C CA . ASP A 1 95 ? -11.162 2.114 -10.509 1.00 61.03 95 ASP A CA 1
ATOM 747 C C . ASP A 1 95 ? -12.123 1.073 -9.902 1.00 61.03 95 ASP A C 1
ATOM 749 O O . ASP A 1 95 ? -12.889 1.375 -8.988 1.00 61.03 95 ASP A O 1
ATOM 753 N N . ARG A 1 96 ? -12.107 -0.178 -10.379 1.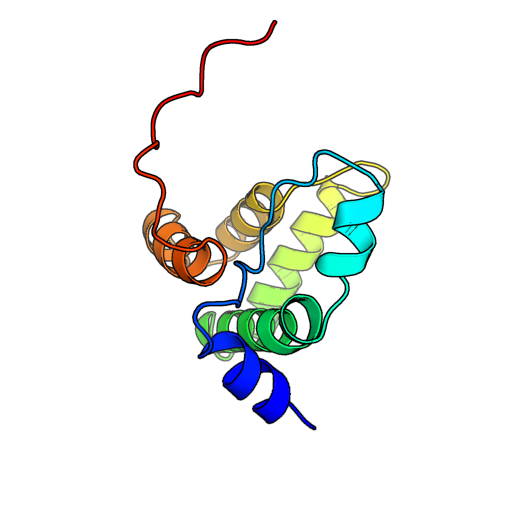00 57.91 96 ARG A N 1
ATOM 754 C CA . ARG A 1 96 ? -12.883 -1.275 -9.775 1.00 57.91 96 ARG A CA 1
ATOM 755 C C . ARG A 1 96 ? -12.175 -1.878 -8.570 1.00 57.91 96 ARG A C 1
ATOM 757 O O . ARG A 1 96 ? -12.840 -2.185 -7.584 1.00 57.91 96 ARG A O 1
ATOM 764 N N . LEU A 1 97 ? -10.850 -2.020 -8.620 1.00 60.03 97 LEU A N 1
ATOM 765 C CA . LEU A 1 97 ? -10.055 -2.477 -7.476 1.00 60.03 97 LEU A CA 1
ATOM 766 C C . LEU A 1 97 ? -9.911 -1.386 -6.408 1.00 60.03 97 LEU A C 1
ATOM 768 O O . LEU A 1 97 ? -9.949 -1.693 -5.219 1.00 60.03 97 LEU A O 1
ATOM 772 N N . SER A 1 98 ? -9.866 -0.112 -6.798 1.00 61.62 98 SER A N 1
ATOM 773 C CA . SER A 1 98 ? -9.900 1.011 -5.860 1.00 61.62 98 SER A CA 1
ATOM 774 C C . SER A 1 98 ? -11.210 1.056 -5.070 1.00 61.62 98 SER A C 1
ATOM 776 O O . SER A 1 98 ? -11.184 1.399 -3.899 1.00 61.62 98 SER A O 1
ATOM 778 N N . ARG A 1 99 ? -12.342 0.599 -5.624 1.00 61.88 99 ARG A N 1
ATOM 779 C CA . ARG A 1 99 ? -13.602 0.415 -4.866 1.00 61.88 99 ARG A CA 1
ATOM 780 C C . ARG A 1 99 ? -13.565 -0.729 -3.852 1.00 61.88 99 ARG A C 1
ATOM 782 O O . ARG A 1 99 ? -14.413 -0.780 -2.968 1.00 61.88 99 ARG A O 1
ATOM 789 N N . VAL A 1 100 ? -12.633 -1.673 -3.988 1.00 61.72 100 VAL A N 1
ATOM 790 C CA . VAL A 1 100 ? -12.378 -2.697 -2.957 1.00 61.72 100 VAL A CA 1
ATOM 791 C C . VAL A 1 100 ? -11.532 -2.104 -1.825 1.00 61.72 100 VAL A C 1
ATOM 793 O O . VAL A 1 100 ? -11.669 -2.510 -0.669 1.00 61.72 100 VAL A O 1
ATOM 796 N N . LEU A 1 101 ? -10.684 -1.123 -2.154 1.00 62.44 101 LEU A N 1
ATOM 797 C CA . LEU A 1 101 ? -9.863 -0.374 -1.202 1.00 62.44 101 LEU A CA 1
ATOM 798 C C . LEU A 1 101 ? -10.636 0.756 -0.505 1.00 62.44 101 LEU A C 1
ATOM 800 O O . LEU A 1 101 ? -10.395 1.006 0.670 1.00 62.44 101 LEU A O 1
ATOM 804 N N . CYS A 1 102 ? -11.577 1.395 -1.199 1.00 58.09 102 CYS A N 1
ATOM 805 C CA . CYS A 1 102 ? -12.354 2.553 -0.765 1.00 58.09 102 CYS A CA 1
ATOM 806 C C . CYS A 1 102 ? -13.837 2.152 -0.668 1.00 58.09 102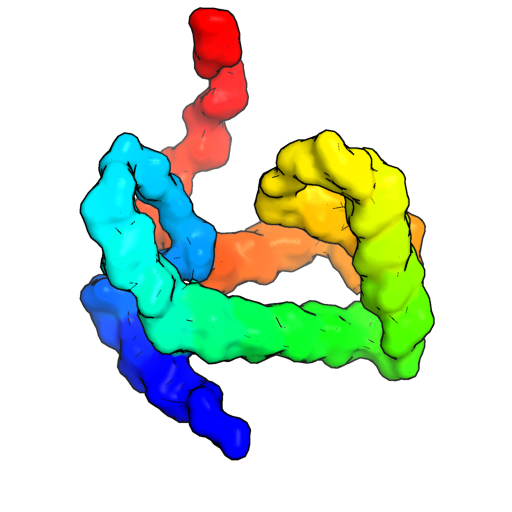 CYS A C 1
ATOM 808 O O . CYS A 1 102 ? -14.428 1.730 -1.664 1.00 58.09 102 CYS A O 1
ATOM 810 N N . SER A 1 103 ? -14.459 2.228 0.516 1.00 46.34 103 SER A N 1
ATOM 811 C CA . SER A 1 103 ? -15.831 1.742 0.681 1.00 46.34 103 SER A CA 1
ATOM 812 C C . SER A 1 103 ? -16.781 2.580 -0.172 1.00 46.34 103 SER A C 1
ATOM 814 O O . SER A 1 103 ? -16.719 3.810 -0.231 1.00 46.34 103 SER A O 1
ATOM 816 N N . SER A 1 104 ? -17.671 1.892 -0.882 1.00 43.62 104 SER A N 1
ATOM 817 C CA . SER A 1 104 ? -18.679 2.509 -1.736 1.00 43.62 104 SER A CA 1
ATOM 818 C C . SER A 1 104 ? -19.758 3.183 -0.888 1.00 43.62 104 SER A C 1
ATOM 820 O O . SER A 1 104 ? -20.856 2.653 -0.802 1.00 43.62 104 SER A O 1
ATOM 822 N N . HIS A 1 105 ? -19.458 4.315 -0.248 1.00 39.53 105 HIS A N 1
ATOM 823 C CA . HIS A 1 105 ? -20.430 5.261 0.318 1.00 39.53 105 HIS A CA 1
ATOM 824 C C . HIS A 1 105 ? -19.851 6.688 0.382 1.00 39.53 105 HIS A C 1
ATOM 826 O O . HIS A 1 105 ? -19.908 7.364 1.401 1.00 39.53 105 HIS A O 1
ATOM 832 N N . SER A 1 106 ? -19.355 7.217 -0.738 1.00 33.88 106 SER A N 1
ATOM 833 C CA . SER A 1 106 ? -19.493 8.656 -0.972 1.00 33.88 106 SER A CA 1
ATOM 834 C C . SER A 1 106 ? -19.609 8.970 -2.458 1.00 33.88 106 SER A C 1
ATOM 836 O O . SER A 1 106 ? -18.738 8.750 -3.297 1.00 33.88 106 SER A O 1
ATOM 838 N N . HIS A 1 107 ? -20.778 9.490 -2.789 1.00 34.03 107 HIS A N 1
ATOM 839 C CA . HIS A 1 107 ? -21.097 10.115 -4.049 1.00 34.03 107 HIS A CA 1
ATOM 840 C C . HIS A 1 107 ? -20.347 11.452 -4.153 1.00 34.03 107 HIS A C 1
ATOM 842 O O . HIS A 1 107 ? -20.971 12.501 -4.070 1.00 34.03 107 HIS A O 1
ATOM 848 N N . THR A 1 108 ? -19.018 11.445 -4.319 1.00 34.62 108 THR A N 1
ATOM 849 C CA . THR A 1 108 ? -18.285 12.693 -4.597 1.00 34.62 108 THR A CA 1
ATOM 850 C C . THR A 1 108 ? -17.073 12.500 -5.502 1.00 34.62 108 THR A C 1
ATOM 852 O O . THR A 1 108 ? -15.977 12.983 -5.243 1.00 34.62 108 THR A O 1
ATOM 855 N N . ARG A 1 109 ? -17.304 11.921 -6.684 1.00 42.41 109 ARG A N 1
ATOM 856 C CA . ARG A 1 109 ? -16.483 12.198 -7.874 1.00 42.41 109 ARG A CA 1
ATOM 857 C C . ARG A 1 109 ? -16.796 13.623 -8.374 1.00 42.41 109 ARG A C 1
ATOM 859 O O . ARG A 1 109 ? -17.400 13.799 -9.426 1.00 42.41 109 ARG A O 1
ATOM 866 N N . ARG A 1 110 ? -16.502 14.644 -7.559 1.00 35.81 110 ARG A N 1
ATOM 867 C CA . ARG A 1 110 ? -16.523 16.079 -7.908 1.00 35.81 110 ARG A CA 1
ATOM 868 C C . ARG A 1 110 ? -16.002 16.904 -6.727 1.00 35.81 110 ARG A C 1
ATOM 870 O O . ARG A 1 110 ? -16.794 17.380 -5.925 1.00 35.81 110 ARG A O 1
ATOM 877 N N . LYS A 1 111 ? -14.679 17.055 -6.631 1.00 32.34 111 LYS A N 1
ATOM 878 C CA . LYS A 1 111 ? -13.981 18.243 -6.089 1.00 32.34 111 LYS A CA 1
ATOM 879 C C . LYS A 1 111 ? -12.455 18.082 -6.207 1.00 32.34 111 LYS A C 1
ATOM 881 O O . LYS A 1 111 ? -11.707 18.277 -5.265 1.00 32.34 111 LYS A O 1
ATOM 886 N N . LEU A 1 112 ? -11.988 17.803 -7.424 1.00 38.75 112 LEU A N 1
ATOM 887 C CA . LEU A 1 112 ? -10.832 18.556 -7.910 1.00 38.75 112 LEU A CA 1
ATOM 888 C C . LEU A 1 112 ? -11.369 19.958 -8.247 1.00 38.75 112 LEU A C 1
ATOM 890 O O . LEU A 1 112 ? -12.460 20.042 -8.811 1.00 38.75 112 LEU A O 1
ATOM 894 N N . GLN A 1 113 ? -10.625 21.013 -7.902 1.00 37.41 113 GLN A N 1
ATOM 895 C CA . GLN A 1 113 ? -10.937 22.457 -8.015 1.00 37.41 113 GLN A CA 1
ATOM 896 C C . GLN A 1 113 ? -11.463 23.148 -6.745 1.00 37.41 113 GLN A C 1
ATOM 898 O O . GLN A 1 113 ? -12.600 23.603 -6.685 1.00 37.41 113 GLN A O 1
ATOM 903 N N . HIS A 1 114 ? -10.638 23.216 -5.707 1.00 27.45 114 HIS A N 1
ATOM 904 C CA . HIS A 1 114 ? -10.332 24.424 -4.915 1.00 27.45 114 HIS A CA 1
ATOM 905 C C . HIS A 1 114 ? -9.234 24.023 -3.918 1.00 27.45 114 HIS A C 1
ATOM 907 O O . HIS A 1 114 ? -9.159 22.843 -3.592 1.00 27.45 114 HIS A O 1
ATOM 913 N N . TRP A 1 115 ? -8.413 24.980 -3.480 1.00 23.94 115 TRP A N 1
ATOM 914 C CA . TRP A 1 115 ? -7.117 24.864 -2.785 1.00 23.94 115 TRP A CA 1
ATOM 915 C C . TRP A 1 115 ? -5.908 24.820 -3.751 1.00 23.94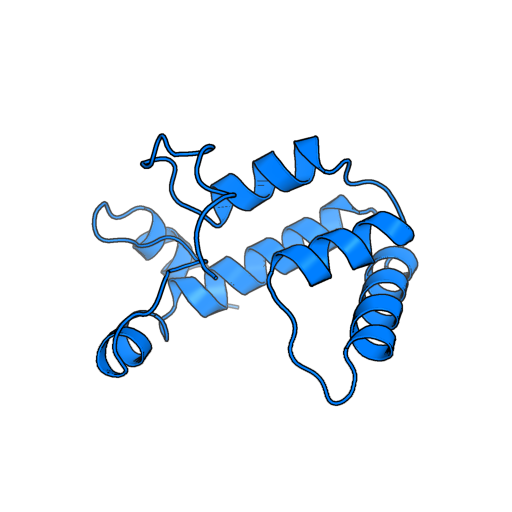 115 TRP A C 1
ATOM 917 O O . TRP A 1 115 ? -5.668 23.777 -4.354 1.00 23.94 115 TRP A O 1
ATOM 927 N N . CYS A 1 116 ? -5.104 25.865 -4.035 1.00 29.69 116 CYS A N 1
ATOM 928 C CA . CYS A 1 116 ? -4.853 27.210 -3.457 1.00 29.69 116 CYS A CA 1
ATOM 929 C C . CYS A 1 116 ? -5.441 27.544 -2.089 1.00 29.69 116 CYS A C 1
ATOM 931 O O . CYS A 1 116 ? -6.624 27.949 -2.053 1.00 29.69 116 CYS A O 1
#

Foldseek 3Di:
DDLVVLVVQCPDPPDFFLDDDDPDPVVVVVSPDSNNPSVVVVLVVVVCPVQHPPNVLLVQLVVQLCVVAPVHDDDPVSSVVSSVVRDDDDVVNVVVSVCNRHPPPDPDPDDPDDDD